Protein AF-A0A2T4WNC4-F1 (afdb_monomer_lite)

Sequence (106 aa):
MFDNDFKKVEYSYFKVDPIIEKQQGTYAAKEEQIEIETISWNHSLAEVLGSLFGAGLQLETFQEFDYSPYNCFANTLEISPNKFQIKDFESKLPMVYALRAKKEKP

pLDDT: mean 88.06, std 11.29, range [58.72, 97.94]

Radius of gyration: 17.07 Å; chains: 1; bounding box: 41×37×48 Å

Foldseek 3Di:
DADLQNPDDPDDLDWDDWDWDWAAADPVGNPHRDTDIDTDTHHHPCNVVVVCVVVQKAWPDKDFDQFALDPPGHQWDDPDNSTIHHPVCRSPDRPDMDTDIDHDDD

Secondary structure (DSSP, 8-state):
-B-TTSSSB-S-SSS-S-EEEEEES-SS-TTS--EEEEEE----HHHHHHHHHHTTEEEEEEEEESSBSS--STTEEEEETTEEEETT-TTTS--EEEEEEEEPP-

Structure (mmCIF, N/CA/C/O backbone):
data_AF-A0A2T4WNC4-F1
#
_entry.id   AF-A0A2T4WNC4-F1
#
loop_
_atom_site.group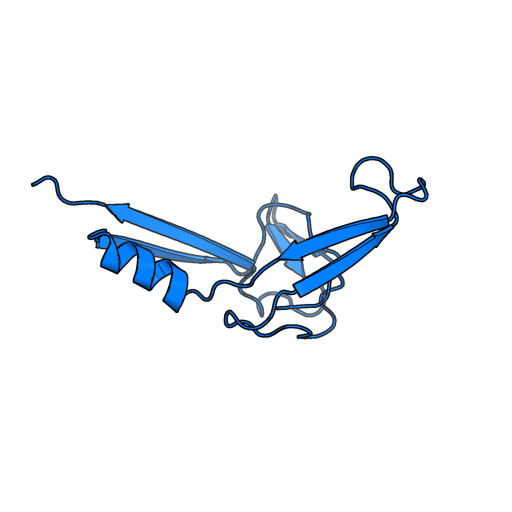_PDB
_atom_site.id
_atom_site.type_symbol
_atom_site.label_atom_id
_atom_site.label_alt_id
_atom_site.label_comp_id
_atom_site.label_asym_id
_atom_site.label_entity_id
_atom_site.label_seq_id
_atom_site.pdbx_PDB_ins_code
_atom_site.Cartn_x
_atom_site.Cartn_y
_atom_site.Cartn_z
_atom_site.occupancy
_atom_site.B_iso_or_equiv
_atom_site.auth_seq_id
_atom_site.auth_comp_id
_atom_site.auth_asym_id
_atom_site.auth_atom_id
_atom_site.pdbx_PDB_model_num
ATOM 1 N N . MET A 1 1 ? 3.468 -6.919 -4.980 1.00 84.56 1 MET A N 1
ATOM 2 C CA . MET A 1 1 ? 2.386 -7.055 -5.987 1.00 84.56 1 MET A CA 1
ATOM 3 C C . MET A 1 1 ? 2.905 -6.761 -7.388 1.00 84.56 1 MET A C 1
ATOM 5 O O . MET A 1 1 ? 2.809 -7.622 -8.249 1.00 84.56 1 MET A O 1
ATOM 9 N N . PHE A 1 2 ? 3.460 -5.575 -7.628 1.00 86.50 2 PHE A N 1
ATOM 10 C CA . PHE A 1 2 ? 4.125 -5.257 -8.894 1.00 86.50 2 PHE A CA 1
ATOM 11 C C . PHE A 1 2 ? 5.562 -5.784 -8.922 1.00 86.50 2 PHE A C 1
ATOM 13 O O . PHE A 1 2 ? 6.115 -6.086 -7.863 1.00 86.50 2 PHE A O 1
ATOM 20 N N . ASP A 1 3 ? 6.133 -5.906 -10.118 1.00 86.50 3 ASP A N 1
ATOM 21 C CA . ASP A 1 3 ? 7.581 -6.007 -10.293 1.00 86.50 3 ASP A CA 1
ATOM 22 C C . ASP A 1 3 ? 8.277 -4.688 -9.905 1.00 86.50 3 ASP A C 1
ATOM 24 O O . ASP A 1 3 ? 7.639 -3.639 -9.793 1.00 86.50 3 ASP A O 1
ATOM 28 N N . ASN A 1 4 ? 9.599 -4.725 -9.717 1.00 82.94 4 ASN A N 1
ATOM 29 C CA . ASN A 1 4 ? 10.383 -3.561 -9.272 1.00 82.94 4 ASN A CA 1
ATOM 30 C C . ASN A 1 4 ? 10.301 -2.347 -10.218 1.00 82.94 4 ASN A C 1
ATOM 32 O O . ASN A 1 4 ? 10.483 -1.210 -9.783 1.00 82.94 4 ASN A O 1
ATOM 36 N N . ASP A 1 5 ? 9.983 -2.583 -11.493 1.00 85.56 5 ASP A N 1
ATOM 37 C CA . ASP A 1 5 ? 9.830 -1.552 -12.521 1.00 85.56 5 ASP A CA 1
ATOM 38 C C . ASP A 1 5 ? 8.388 -1.033 -12.682 1.00 85.56 5 ASP A C 1
ATOM 40 O O . ASP A 1 5 ? 8.173 -0.117 -13.480 1.00 85.56 5 ASP A O 1
ATOM 44 N N . PHE A 1 6 ? 7.410 -1.604 -11.968 1.00 84.62 6 PHE A N 1
ATOM 45 C CA . PHE A 1 6 ? 5.978 -1.302 -12.105 1.00 84.62 6 PHE A CA 1
ATOM 46 C C . PHE A 1 6 ? 5.427 -1.489 -13.533 1.00 84.62 6 PHE A C 1
ATOM 48 O O . PHE A 1 6 ? 4.567 -0.739 -13.993 1.00 84.62 6 PHE A O 1
ATOM 55 N N . LYS A 1 7 ? 5.893 -2.515 -14.249 1.00 86.94 7 LYS A N 1
ATOM 56 C CA . LYS A 1 7 ? 5.421 -2.872 -15.598 1.00 86.94 7 LYS A CA 1
ATOM 57 C C . LYS A 1 7 ? 4.324 -3.929 -15.579 1.00 86.94 7 LYS A C 1
ATOM 59 O O . LYS A 1 7 ? 3.514 -3.979 -16.505 1.00 86.94 7 LYS A O 1
ATOM 64 N N . LYS A 1 8 ? 4.292 -4.791 -14.561 1.00 87.19 8 LYS A N 1
ATOM 65 C CA . LYS A 1 8 ? 3.290 -5.859 -14.440 1.00 87.19 8 LYS A CA 1
ATOM 66 C C . LYS A 1 8 ? 2.983 -6.203 -12.989 1.00 87.19 8 LYS A C 1
ATOM 68 O O . LYS A 1 8 ? 3.789 -6.000 -12.088 1.00 87.19 8 LYS A O 1
ATOM 73 N N . VAL A 1 9 ? 1.806 -6.785 -12.774 1.00 88.62 9 VAL A N 1
ATOM 74 C CA . VAL A 1 9 ? 1.483 -7.476 -11.522 1.00 88.62 9 VAL A CA 1
ATOM 75 C C . VAL A 1 9 ? 2.172 -8.840 -11.563 1.00 88.62 9 VAL A C 1
ATOM 77 O O . VAL A 1 9 ? 1.693 -9.757 -12.223 1.00 88.62 9 VAL A O 1
ATOM 80 N N . GLU A 1 10 ? 3.329 -8.943 -10.915 1.00 90.56 10 GLU A N 1
ATOM 81 C CA . GLU A 1 10 ? 4.125 -10.176 -10.834 1.00 90.56 10 GLU A CA 1
ATOM 82 C C . GLU A 1 10 ? 3.678 -11.062 -9.665 1.00 90.56 10 GLU A C 1
ATOM 84 O O . GLU A 1 10 ? 3.617 -12.283 -9.774 1.00 90.56 10 GLU A O 1
ATOM 89 N N . TYR A 1 11 ? 3.340 -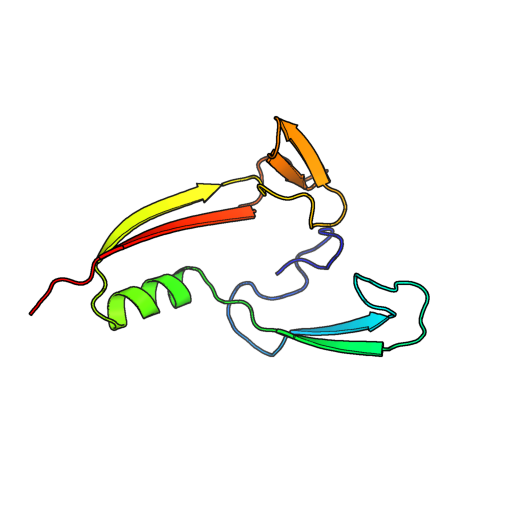10.437 -8.538 1.00 89.31 11 TYR A N 1
ATOM 90 C CA . TYR A 1 11 ? 3.103 -11.120 -7.273 1.00 89.31 11 TYR A CA 1
ATOM 91 C C . TYR A 1 11 ? 1.665 -10.923 -6.800 1.00 89.31 11 TYR A C 1
ATOM 93 O O . TYR A 1 11 ? 1.090 -9.839 -6.926 1.00 89.31 11 TYR A O 1
ATOM 101 N N . SER A 1 12 ? 1.103 -11.951 -6.162 1.00 89.94 12 SER A N 1
ATOM 102 C CA . SER A 1 12 ? -0.222 -11.872 -5.539 1.00 89.94 12 SER A CA 1
ATOM 103 C C . SER A 1 12 ? -0.292 -10.729 -4.525 1.00 89.94 12 SER A C 1
ATOM 105 O O . SER A 1 12 ? 0.601 -10.562 -3.696 1.00 89.94 12 SER A O 1
ATOM 107 N N . TYR A 1 13 ? -1.380 -9.962 -4.560 1.00 89.75 13 TYR A N 1
ATOM 108 C CA . TYR A 1 13 ? -1.694 -8.968 -3.531 1.00 89.75 13 TYR A CA 1
ATOM 109 C C . TYR A 1 13 ? -1.950 -9.614 -2.160 1.00 89.75 13 TYR A C 1
ATOM 111 O O . TYR A 1 13 ? -1.579 -9.070 -1.122 1.00 89.75 13 TYR A O 1
ATOM 119 N N . PHE A 1 14 ? -2.570 -10.794 -2.157 1.00 91.88 14 PHE A N 1
ATOM 120 C CA . PHE A 1 14 ? -2.811 -11.568 -0.947 1.00 91.88 14 PHE A CA 1
ATOM 121 C C . PHE A 1 14 ? -1.545 -12.302 -0.523 1.00 91.88 14 PHE A C 1
ATOM 123 O O . PHE A 1 14 ? -0.765 -12.742 -1.372 1.00 91.88 14 PHE A O 1
ATOM 130 N N . LYS A 1 15 ? -1.386 -12.473 0.790 1.00 86.94 15 LYS A N 1
ATOM 131 C CA . LYS A 1 15 ? -0.304 -13.253 1.377 1.00 86.94 15 LYS A CA 1
ATOM 132 C C . LYS A 1 15 ? -0.382 -14.703 0.905 1.00 86.94 15 LYS A C 1
ATOM 134 O O . LYS A 1 15 ? -1.342 -15.408 1.209 1.00 86.94 15 LYS A O 1
ATOM 139 N N . VAL A 1 16 ? 0.632 -15.116 0.160 1.00 85.38 16 VAL A N 1
ATOM 140 C CA . VAL A 1 16 ? 0.807 -16.471 -0.372 1.00 85.38 16 VAL A CA 1
ATOM 141 C C . VAL A 1 16 ? 2.238 -16.920 -0.059 1.00 85.38 16 VAL A C 1
ATOM 143 O O . VAL A 1 16 ? 2.737 -16.645 1.036 1.00 85.38 16 VAL A O 1
ATOM 146 N N . ASP A 1 17 ? 2.900 -17.585 -1.000 1.00 85.00 17 ASP A N 1
ATOM 147 C CA . ASP A 1 17 ? 4.319 -17.911 -0.941 1.00 85.00 17 ASP A CA 1
ATOM 148 C C . ASP A 1 17 ? 5.214 -16.662 -0.795 1.00 85.00 17 ASP A C 1
ATOM 150 O O . ASP A 1 17 ? 4.824 -15.559 -1.204 1.00 85.00 17 ASP A O 1
ATOM 154 N N . PRO A 1 18 ? 6.410 -16.814 -0.192 1.00 86.62 18 PRO A N 1
ATOM 155 C CA . PRO A 1 18 ? 7.375 -15.728 -0.073 1.00 86.62 18 PRO A CA 1
ATOM 156 C C . PRO A 1 18 ? 7.781 -15.182 -1.444 1.00 86.62 18 PRO A C 1
ATOM 158 O O . PRO A 1 18 ? 8.037 -15.930 -2.387 1.00 86.62 18 PRO A O 1
ATOM 161 N N . ILE A 1 19 ? 7.911 -13.863 -1.520 1.00 85.69 19 ILE A N 1
ATOM 162 C CA . ILE A 1 19 ? 8.518 -13.170 -2.651 1.00 85.69 19 ILE A CA 1
ATOM 163 C C . ILE A 1 19 ? 10.021 -13.143 -2.397 1.00 85.69 19 ILE A C 1
ATOM 165 O O . ILE A 1 19 ? 10.472 -12.500 -1.447 1.00 85.69 19 ILE A O 1
ATOM 169 N N . ILE A 1 20 ? 10.773 -13.868 -3.223 1.00 84.50 20 ILE A N 1
ATOM 170 C CA . ILE A 1 20 ? 12.233 -13.951 -3.147 1.00 84.50 20 ILE A CA 1
ATOM 171 C C . ILE A 1 20 ? 12.807 -13.111 -4.282 1.00 84.50 20 ILE A C 1
ATOM 173 O O . ILE A 1 20 ? 12.695 -13.479 -5.451 1.00 84.50 20 ILE A O 1
ATOM 177 N N . GLU A 1 21 ? 13.430 -11.991 -3.935 1.00 81.62 21 GLU A N 1
ATOM 178 C CA . GLU A 1 21 ? 14.089 -11.113 -4.895 1.00 81.62 21 GLU A CA 1
ATOM 179 C C . GLU A 1 21 ? 15.597 -11.154 -4.703 1.00 81.62 21 GLU A C 1
ATOM 181 O O . GLU A 1 21 ? 16.102 -11.010 -3.590 1.00 81.62 21 GLU A O 1
ATOM 186 N N . LYS A 1 22 ? 16.322 -11.325 -5.807 1.00 77.31 22 LYS A N 1
ATOM 187 C CA . LYS A 1 22 ? 17.782 -11.292 -5.840 1.00 77.31 22 LYS A CA 1
ATOM 188 C C . LYS A 1 22 ? 18.215 -10.019 -6.542 1.00 77.31 22 LYS A C 1
ATOM 190 O O . LYS A 1 22 ? 17.969 -9.861 -7.737 1.00 77.31 22 LYS A O 1
ATOM 195 N N . GLN A 1 23 ? 18.828 -9.107 -5.799 1.00 69.25 23 GLN A N 1
ATOM 196 C CA . GLN A 1 23 ? 19.339 -7.847 -6.333 1.00 69.25 23 GLN A CA 1
ATOM 197 C C . GLN A 1 23 ? 20.867 -7.825 -6.233 1.00 69.25 23 GLN A C 1
ATOM 199 O O . GLN A 1 23 ? 21.440 -8.337 -5.273 1.00 69.25 23 GLN A O 1
ATOM 204 N N . GLN A 1 24 ? 21.528 -7.260 -7.245 1.00 63.72 24 GLN A N 1
ATOM 205 C CA . GLN A 1 24 ? 22.970 -7.010 -7.214 1.00 63.72 24 GLN A CA 1
ATOM 206 C C . GLN A 1 24 ? 23.230 -5.585 -6.721 1.00 63.72 24 GLN A C 1
ATOM 208 O O . GLN A 1 24 ? 22.692 -4.626 -7.279 1.00 63.72 24 GLN A O 1
ATOM 213 N N . GLY A 1 25 ? 24.059 -5.462 -5.687 1.00 59.97 25 GLY A N 1
ATOM 214 C CA . GLY A 1 25 ? 24.384 -4.199 -5.034 1.00 59.97 25 GLY A CA 1
ATOM 215 C C . GLY A 1 25 ? 23.374 -3.786 -3.957 1.00 59.97 25 GLY A C 1
ATOM 216 O O . GLY A 1 25 ? 22.300 -4.365 -3.801 1.00 59.97 25 GLY A O 1
ATOM 217 N N . THR A 1 26 ? 23.726 -2.762 -3.181 1.00 61.19 26 THR A N 1
ATOM 218 C CA . THR A 1 26 ? 22.834 -2.137 -2.185 1.00 61.19 26 THR A CA 1
ATOM 219 C C . THR A 1 26 ? 22.336 -0.781 -2.683 1.00 61.19 26 THR A C 1
ATOM 221 O O . THR A 1 26 ? 22.897 -0.195 -3.611 1.00 61.19 26 THR A O 1
ATOM 224 N N . TYR A 1 27 ? 21.348 -0.198 -1.994 1.00 59.56 27 TYR A N 1
ATOM 225 C CA . TYR A 1 27 ? 20.965 1.205 -2.204 1.00 59.56 27 TYR A CA 1
ATOM 226 C C . TYR A 1 27 ? 22.129 2.197 -1.973 1.00 59.56 27 TYR A C 1
ATOM 228 O O . TYR A 1 27 ? 22.056 3.324 -2.460 1.00 59.56 27 TYR A O 1
ATOM 236 N N . ALA A 1 28 ? 23.193 1.790 -1.263 1.00 58.72 28 ALA A N 1
ATOM 237 C CA . ALA A 1 28 ? 24.382 2.596 -0.973 1.00 58.72 28 ALA A CA 1
ATOM 238 C C . ALA A 1 28 ? 25.585 2.302 -1.896 1.00 58.72 28 ALA A C 1
ATOM 240 O O . ALA A 1 28 ? 26.465 3.148 -2.026 1.00 58.72 28 ALA A O 1
ATOM 241 N N . ALA A 1 29 ? 25.626 1.136 -2.545 1.00 61.16 29 ALA A N 1
ATOM 242 C CA . ALA A 1 29 ? 26.716 0.702 -3.417 1.00 61.16 29 ALA A CA 1
ATOM 243 C C . ALA A 1 29 ? 26.163 -0.213 -4.519 1.00 61.16 29 ALA A C 1
ATOM 245 O O . ALA A 1 29 ? 26.119 -1.436 -4.379 1.00 61.16 29 ALA A O 1
ATOM 246 N N . LYS A 1 30 ? 25.703 0.400 -5.615 1.00 58.72 30 LYS A N 1
ATOM 247 C CA . LYS A 1 30 ? 25.112 -0.303 -6.769 1.00 58.72 30 LYS A CA 1
ATOM 248 C C . LYS A 1 30 ? 26.140 -1.056 -7.624 1.00 58.72 30 LYS A C 1
ATOM 250 O O . LYS A 1 30 ? 25.754 -1.884 -8.436 1.00 58.72 30 LYS A O 1
ATOM 255 N N . GLU A 1 31 ? 27.425 -0.742 -7.466 1.00 59.62 31 GLU A N 1
ATOM 256 C CA . GLU A 1 31 ? 28.523 -1.256 -8.301 1.00 59.62 31 GLU A CA 1
ATOM 257 C C . GLU A 1 31 ? 29.256 -2.457 -7.677 1.00 59.62 31 GLU A C 1
ATOM 259 O O . GLU A 1 31 ? 30.084 -3.084 -8.336 1.00 59.62 31 GLU A O 1
ATOM 264 N N . GLU A 1 32 ? 28.958 -2.808 -6.423 1.00 60.88 32 GLU A N 1
ATOM 265 C CA . GLU A 1 32 ? 29.556 -3.977 -5.776 1.00 60.88 32 GLU A CA 1
ATOM 266 C C . GLU A 1 32 ? 28.817 -5.267 -6.163 1.00 60.88 32 GLU A C 1
ATOM 268 O O . GLU A 1 32 ? 27.587 -5.327 -6.146 1.00 60.88 32 GLU A O 1
ATOM 273 N N . GLN A 1 33 ? 29.572 -6.333 -6.464 1.00 60.12 33 GLN A N 1
ATOM 274 C CA . GLN A 1 33 ? 29.062 -7.687 -6.737 1.00 60.12 33 GLN A CA 1
ATOM 275 C C . GLN A 1 33 ? 28.566 -8.386 -5.455 1.00 60.12 33 GLN A C 1
ATOM 277 O O . GLN A 1 33 ? 28.974 -9.501 -5.136 1.00 60.12 33 GLN A O 1
ATOM 282 N N . ILE A 1 34 ? 27.708 -7.722 -4.687 1.00 64.75 34 ILE A N 1
ATOM 283 C CA . ILE A 1 34 ? 27.031 -8.310 -3.534 1.00 64.75 34 ILE A CA 1
ATOM 284 C C . ILE A 1 34 ? 25.639 -8.721 -4.002 1.00 64.75 34 ILE A C 1
ATOM 286 O O . ILE A 1 34 ? 24.827 -7.871 -4.360 1.00 64.75 34 ILE A O 1
ATOM 290 N N . GLU A 1 35 ? 25.370 -10.024 -4.032 1.00 67.06 35 GLU A N 1
ATOM 291 C CA . GLU A 1 35 ? 24.022 -10.548 -4.255 1.00 67.06 35 GLU A CA 1
ATOM 292 C C . GLU A 1 35 ? 23.259 -10.508 -2.928 1.00 67.06 35 GLU A C 1
ATOM 294 O O . GLU A 1 35 ? 23.652 -11.153 -1.954 1.00 67.06 35 GLU A O 1
ATOM 299 N N . ILE A 1 36 ? 22.184 -9.725 -2.880 1.00 77.38 36 ILE A N 1
ATOM 300 C CA . ILE A 1 36 ? 21.307 -9.624 -1.716 1.00 77.38 36 ILE A CA 1
ATOM 301 C C . ILE A 1 36 ? 20.013 -10.341 -2.045 1.00 77.38 36 ILE A C 1
ATOM 303 O O . ILE A 1 36 ? 19.269 -9.942 -2.944 1.00 77.38 36 ILE A O 1
ATOM 307 N N . GLU A 1 37 ? 19.751 -11.400 -1.290 1.00 83.44 37 GLU A N 1
ATOM 308 C CA . GLU A 1 37 ? 18.468 -12.080 -1.297 1.00 83.44 37 GLU A CA 1
ATOM 309 C C . GLU A 1 37 ? 17.539 -11.398 -0.291 1.00 83.44 37 GLU A C 1
ATOM 311 O O . GLU A 1 37 ? 17.815 -11.352 0.909 1.00 83.44 37 GLU A O 1
ATOM 316 N N . THR A 1 38 ? 16.439 -10.846 -0.791 1.00 84.38 38 THR A N 1
ATOM 317 C CA . THR A 1 38 ? 15.373 -10.266 0.023 1.00 84.38 38 THR A CA 1
ATOM 318 C C . THR A 1 38 ? 14.171 -11.189 -0.016 1.00 84.38 38 THR A C 1
ATOM 320 O O . THR A 1 38 ? 13.669 -11.522 -1.088 1.00 84.38 38 THR A O 1
ATOM 323 N N . ILE A 1 39 ? 13.691 -11.576 1.164 1.00 88.31 39 ILE A N 1
ATOM 324 C CA . ILE A 1 39 ? 12.480 -12.379 1.319 1.00 88.31 39 ILE A CA 1
ATOM 325 C C . ILE A 1 39 ? 11.399 -11.484 1.916 1.00 88.31 39 ILE A C 1
ATOM 327 O O . ILE A 1 39 ? 11.588 -10.899 2.983 1.00 88.31 39 ILE A O 1
ATOM 331 N N . SER A 1 40 ? 10.270 -11.365 1.223 1.00 89.44 40 SER A N 1
ATOM 332 C CA . SER A 1 40 ? 9.161 -10.504 1.632 1.00 89.44 40 SER A CA 1
ATOM 333 C C . SER A 1 40 ? 7.801 -11.180 1.454 1.00 89.44 40 SER A C 1
ATOM 335 O O . SER A 1 40 ? 7.665 -12.185 0.756 1.00 89.44 40 SER A O 1
ATOM 337 N N . TRP A 1 41 ? 6.779 -10.621 2.103 1.00 91.50 41 TRP A N 1
ATOM 338 C CA . TRP A 1 41 ? 5.388 -11.055 1.982 1.00 91.50 41 TRP A CA 1
ATOM 339 C C . TRP A 1 41 ? 4.489 -9.838 1.796 1.00 91.50 41 TRP A C 1
ATOM 341 O O . TRP A 1 41 ? 4.648 -8.832 2.488 1.00 91.50 41 TRP A O 1
ATOM 351 N N . ASN A 1 42 ? 3.513 -9.943 0.894 1.00 92.44 42 ASN A N 1
ATOM 352 C CA . ASN A 1 42 ? 2.457 -8.940 0.799 1.00 92.44 42 ASN A CA 1
ATOM 353 C C . ASN A 1 42 ? 1.425 -9.179 1.904 1.00 92.44 42 ASN A C 1
ATOM 355 O O . ASN A 1 42 ? 1.023 -10.317 2.148 1.00 92.44 42 ASN A O 1
ATOM 359 N N . HIS A 1 43 ? 0.963 -8.095 2.522 1.00 92.81 43 HIS A N 1
ATOM 360 C CA . HIS A 1 43 ? -0.142 -8.104 3.471 1.00 92.81 43 HIS A CA 1
ATOM 361 C C . HIS A 1 43 ? -1.302 -7.315 2.881 1.00 92.81 43 HIS A C 1
ATOM 363 O O . HIS A 1 43 ? -1.182 -6.121 2.605 1.00 92.81 43 HIS A O 1
ATOM 369 N N . SER A 1 44 ? -2.429 -7.991 2.673 1.00 95.06 44 SER A N 1
ATOM 370 C CA . SER A 1 44 ? -3.633 -7.324 2.174 1.00 95.06 44 SER A CA 1
ATOM 371 C C . SER A 1 44 ? -4.192 -6.353 3.216 1.00 95.06 44 SER A C 1
ATOM 373 O O . SER A 1 44 ? -4.023 -6.556 4.421 1.00 95.06 44 SER A O 1
ATOM 375 N N . LEU A 1 45 ? -4.950 -5.346 2.774 1.00 96.19 45 LEU A N 1
ATOM 376 C CA . LEU A 1 45 ? -5.664 -4.443 3.682 1.00 96.19 45 LEU A CA 1
ATOM 377 C C . LEU A 1 45 ? -6.585 -5.209 4.637 1.00 96.19 45 LEU A C 1
ATOM 379 O O . LEU A 1 45 ? -6.677 -4.858 5.808 1.00 96.19 45 LEU A O 1
ATOM 383 N N . ALA A 1 46 ? -7.215 -6.290 4.172 1.00 96.12 46 ALA A N 1
ATOM 384 C CA . ALA A 1 46 ? -8.055 -7.137 5.013 1.00 96.12 46 ALA A CA 1
ATOM 385 C C . ALA A 1 46 ? -7.261 -7.823 6.140 1.00 96.12 46 ALA A C 1
ATOM 387 O O . ALA A 1 46 ? -7.748 -7.887 7.266 1.00 96.12 46 ALA A O 1
ATOM 388 N N . GLU A 1 47 ? -6.036 -8.292 5.873 1.00 95.62 47 GLU A N 1
ATOM 389 C CA . GLU A 1 47 ? -5.161 -8.881 6.902 1.00 95.62 47 GLU A CA 1
ATOM 390 C C . GLU A 1 47 ? -4.724 -7.821 7.919 1.00 95.62 47 GLU A C 1
ATOM 392 O O . GLU A 1 47 ? -4.818 -8.045 9.129 1.00 95.62 47 GLU A O 1
ATOM 397 N N . VAL A 1 48 ? -4.296 -6.648 7.439 1.00 96.19 48 VAL A N 1
ATOM 398 C CA . VAL A 1 48 ? -3.847 -5.544 8.298 1.00 96.19 48 VAL A CA 1
ATOM 399 C C . VAL A 1 48 ? -4.993 -5.042 9.176 1.00 96.19 48 VAL A C 1
ATOM 401 O O . VAL A 1 48 ? -4.875 -5.041 10.401 1.00 96.19 48 VAL A O 1
ATOM 404 N N . LEU A 1 49 ? -6.124 -4.660 8.576 1.00 96.94 49 LEU A N 1
ATOM 405 C CA . LEU A 1 49 ? -7.288 -4.151 9.303 1.00 96.94 49 LEU A CA 1
ATOM 406 C C . LEU A 1 49 ? -7.892 -5.224 10.214 1.00 96.94 49 LEU A C 1
ATOM 408 O O . LEU A 1 49 ? -8.200 -4.940 11.369 1.00 96.94 49 LEU A O 1
ATOM 412 N N . GLY A 1 50 ? -7.991 -6.468 9.738 1.00 96.75 50 GLY A N 1
ATOM 413 C CA . GLY A 1 50 ? -8.457 -7.601 10.536 1.00 96.75 50 GLY A CA 1
ATOM 414 C C . GLY A 1 50 ? -7.603 -7.835 11.782 1.00 96.75 50 GLY A C 1
ATOM 415 O O . GLY A 1 50 ? -8.147 -8.061 12.862 1.00 96.75 50 GLY A O 1
ATOM 416 N N . SER A 1 51 ? -6.279 -7.698 11.669 1.00 96.12 51 SER A N 1
ATOM 417 C CA . SER A 1 51 ? -5.361 -7.813 12.811 1.00 96.12 51 SER A CA 1
ATOM 418 C C . SER A 1 51 ? -5.566 -6.690 13.831 1.00 96.12 51 SER A C 1
ATOM 420 O O . SER A 1 51 ? -5.558 -6.943 15.037 1.00 96.12 51 SER A O 1
ATOM 422 N N . LEU A 1 52 ? -5.808 -5.458 13.368 1.00 96.31 52 LEU A N 1
ATOM 423 C CA . LEU A 1 52 ? -6.135 -4.333 14.250 1.00 96.31 52 LEU A CA 1
ATOM 424 C C . LEU A 1 52 ? -7.452 -4.592 15.000 1.00 96.31 52 LEU A C 1
ATOM 426 O O . LEU A 1 52 ? -7.497 -4.454 16.225 1.00 96.31 52 LEU A O 1
ATOM 430 N N . PHE A 1 53 ? -8.495 -5.039 14.295 1.00 95.81 53 PHE A N 1
ATOM 431 C CA . PHE A 1 53 ? -9.780 -5.384 14.909 1.00 95.81 53 PHE A CA 1
ATOM 432 C C . PHE A 1 53 ? -9.646 -6.520 15.927 1.00 95.81 53 PHE A C 1
ATOM 434 O O . PHE A 1 53 ? -10.155 -6.406 17.040 1.00 95.81 53 PHE A O 1
ATOM 441 N N . GLY A 1 54 ? -8.905 -7.581 15.591 1.00 96.12 54 GLY A N 1
ATOM 442 C CA . GLY A 1 54 ? -8.639 -8.702 16.497 1.00 96.12 54 GLY A CA 1
ATOM 443 C C . GLY A 1 54 ? -7.886 -8.294 17.769 1.00 96.12 54 GLY A C 1
ATOM 444 O O . GLY A 1 54 ? -8.092 -8.883 18.826 1.00 96.12 54 GLY A O 1
ATOM 445 N N . ALA A 1 55 ? -7.071 -7.238 17.705 1.00 95.62 55 ALA A N 1
ATOM 446 C CA . ALA A 1 55 ? -6.391 -6.658 18.865 1.00 95.62 55 ALA A CA 1
ATOM 447 C C . ALA A 1 55 ? -7.274 -5.705 19.707 1.00 95.62 55 ALA A C 1
ATOM 449 O O . ALA A 1 55 ? -6.794 -5.132 20.700 1.00 95.62 55 ALA A O 1
ATOM 450 N N . GLY A 1 56 ? -8.546 -5.531 19.328 1.00 95.69 56 GLY A N 1
ATOM 451 C CA . GLY A 1 56 ? -9.508 -4.644 19.983 1.00 95.69 56 GLY A CA 1
ATOM 452 C C . GLY A 1 56 ? -9.309 -3.164 19.654 1.00 95.69 56 GLY A C 1
ATOM 453 O O . GLY A 1 56 ? -9.719 -2.305 20.433 1.00 95.69 56 GLY A O 1
ATOM 454 N N . LEU A 1 57 ? -8.633 -2.846 18.545 1.00 96.69 57 LEU A N 1
ATOM 455 C CA . LEU A 1 57 ? -8.506 -1.471 18.071 1.00 96.69 57 LEU A CA 1
ATOM 456 C C . LEU A 1 57 ? -9.743 -1.092 17.254 1.00 96.69 57 LEU A C 1
ATOM 458 O O . LEU A 1 57 ? -10.144 -1.800 16.333 1.00 96.69 57 LEU A O 1
ATOM 462 N N . GLN A 1 58 ? -10.317 0.062 17.569 1.00 96.25 58 GLN A N 1
ATOM 463 C CA . GLN A 1 58 ? -11.386 0.683 16.803 1.00 96.25 58 GLN A CA 1
ATOM 464 C C . GLN A 1 58 ? -10.787 1.669 15.806 1.00 96.25 58 GLN A C 1
ATOM 466 O O . GLN A 1 58 ? -10.069 2.597 16.188 1.00 96.25 58 GLN A O 1
ATOM 471 N N . LEU A 1 59 ? -11.090 1.469 14.529 1.00 96.69 59 LEU A N 1
ATOM 472 C CA . LEU A 1 59 ? -10.654 2.344 13.449 1.00 96.69 59 LEU A CA 1
ATOM 473 C C . LEU A 1 59 ? -11.427 3.670 13.506 1.00 96.69 59 LEU A C 1
ATOM 475 O O . LEU A 1 59 ? -12.654 3.678 13.511 1.00 96.69 59 LEU A O 1
ATOM 479 N N . GLU A 1 60 ? -10.705 4.787 13.551 1.00 97.25 60 GLU A N 1
ATOM 480 C CA . GLU A 1 60 ? -11.274 6.139 13.522 1.00 97.25 60 GLU A CA 1
ATOM 481 C C . GLU A 1 60 ? -11.216 6.730 12.110 1.00 97.25 60 GLU A C 1
ATOM 483 O O . GLU A 1 60 ? -12.167 7.372 11.670 1.00 97.25 60 GLU A O 1
ATOM 488 N N . THR A 1 61 ? -10.112 6.509 11.390 1.00 97.31 61 THR A N 1
ATOM 489 C CA . THR A 1 61 ? -9.950 6.947 9.998 1.00 97.31 61 THR A CA 1
ATOM 490 C C . THR A 1 61 ? -9.154 5.930 9.191 1.00 97.31 61 THR A C 1
ATOM 492 O O . THR A 1 61 ? -8.266 5.258 9.717 1.00 97.31 61 THR A O 1
ATOM 495 N N . PHE A 1 62 ? -9.455 5.854 7.897 1.00 97.94 62 PHE A N 1
ATOM 496 C CA . PHE A 1 62 ? -8.682 5.134 6.891 1.00 97.94 62 PHE A CA 1
ATOM 497 C C . PHE A 1 62 ? -8.760 5.917 5.579 1.00 97.94 62 PHE A C 1
ATOM 499 O O . PHE A 1 62 ? -9.846 6.348 5.190 1.00 97.94 62 PHE A O 1
ATOM 506 N N . GLN A 1 63 ? -7.617 6.163 4.949 1.00 97.81 63 GLN A N 1
ATOM 507 C CA . GLN A 1 63 ? -7.503 6.920 3.705 1.00 97.81 63 GLN A CA 1
ATOM 508 C C . GLN A 1 63 ? -6.454 6.280 2.812 1.00 97.81 63 GLN A C 1
ATOM 510 O O . GLN A 1 63 ? -5.400 5.874 3.296 1.00 97.81 63 GLN A O 1
ATOM 515 N N . GLU A 1 64 ? -6.730 6.250 1.516 1.00 97.44 64 GLU A N 1
ATOM 516 C CA . GLU A 1 64 ? -5.791 5.826 0.486 1.00 97.44 64 GLU A CA 1
ATOM 517 C C . GLU A 1 64 ? -5.380 7.030 -0.354 1.00 97.44 64 GLU A C 1
ATOM 519 O O . GLU A 1 64 ? -6.155 7.967 -0.561 1.00 97.44 64 GLU A O 1
ATOM 524 N N . PHE A 1 65 ? -4.144 6.992 -0.827 1.00 96.88 65 PHE A N 1
ATOM 525 C CA . PHE A 1 65 ? -3.525 8.035 -1.620 1.00 96.88 65 PHE A CA 1
ATOM 526 C C . PHE A 1 65 ? -2.958 7.409 -2.882 1.00 96.88 65 PHE A C 1
ATOM 528 O O . PHE A 1 65 ? -2.244 6.406 -2.840 1.00 96.88 65 PHE A O 1
ATOM 535 N N . ASP A 1 66 ? -3.243 8.042 -4.009 1.00 96.50 66 ASP A N 1
ATOM 536 C CA . ASP A 1 66 ? -2.769 7.653 -5.332 1.00 96.50 66 ASP A CA 1
ATOM 537 C C . ASP A 1 66 ? -1.357 8.182 -5.639 1.00 96.50 66 ASP A C 1
ATOM 539 O O . ASP A 1 66 ? -0.925 8.205 -6.789 1.00 96.50 66 ASP A O 1
ATOM 543 N N . TYR A 1 67 ? -0.631 8.637 -4.615 1.00 96.25 67 TYR A N 1
ATOM 544 C CA . TYR A 1 67 ? 0.728 9.155 -4.714 1.00 96.25 67 TYR A CA 1
ATOM 545 C C . TYR A 1 67 ? 1.588 8.682 -3.539 1.00 96.25 67 TYR A C 1
ATOM 547 O O . TYR A 1 67 ? 1.105 8.466 -2.426 1.00 96.25 67 TYR A O 1
ATOM 555 N N . SER A 1 68 ? 2.890 8.564 -3.782 1.00 95.44 68 SER A N 1
ATOM 556 C CA . SER A 1 68 ? 3.901 8.400 -2.743 1.00 95.44 68 SER A CA 1
ATOM 557 C C . SER A 1 68 ? 4.417 9.772 -2.296 1.00 95.44 68 SER A C 1
ATOM 559 O O . SER A 1 68 ? 4.677 10.622 -3.153 1.00 95.44 68 SER A O 1
ATOM 561 N N . PRO A 1 69 ? 4.619 10.009 -0.988 1.00 95.62 69 PRO A N 1
ATOM 562 C CA . PRO A 1 69 ? 5.292 11.210 -0.504 1.00 95.62 69 PRO A CA 1
ATOM 563 C C . PRO A 1 69 ? 6.804 11.215 -0.793 1.00 95.62 69 PRO A C 1
ATOM 565 O O . PRO A 1 69 ? 7.461 12.238 -0.612 1.00 95.62 69 PRO A O 1
ATOM 568 N N . TYR A 1 70 ? 7.362 10.084 -1.243 1.00 94.06 70 TYR A N 1
ATOM 569 C CA . TYR A 1 70 ? 8.788 9.902 -1.511 1.00 94.06 70 TYR A CA 1
ATOM 570 C C . TYR A 1 70 ? 9.040 9.386 -2.928 1.00 94.06 70 TYR A C 1
ATOM 572 O O . TYR A 1 70 ? 8.311 8.529 -3.434 1.00 94.06 70 TYR A O 1
ATOM 580 N N . ASN A 1 71 ? 10.129 9.851 -3.538 1.00 92.50 71 ASN A N 1
ATOM 581 C CA . ASN A 1 71 ? 10.619 9.339 -4.811 1.00 92.50 71 ASN A CA 1
ATOM 582 C C . ASN A 1 71 ? 11.467 8.068 -4.606 1.00 92.50 71 ASN A C 1
ATOM 584 O O . ASN A 1 71 ? 12.694 8.115 -4.665 1.00 92.50 71 ASN A O 1
ATOM 588 N N . CYS A 1 72 ? 10.814 6.953 -4.278 1.00 87.50 72 CYS A N 1
ATOM 589 C CA . CYS A 1 72 ? 11.475 5.691 -3.918 1.00 87.50 72 CYS A CA 1
ATOM 590 C C . CYS A 1 72 ? 11.156 4.512 -4.850 1.00 87.50 72 CYS A C 1
ATOM 592 O O . CYS A 1 72 ? 11.658 3.414 -4.625 1.00 87.50 72 CYS A O 1
ATOM 594 N N . PHE A 1 73 ? 10.348 4.729 -5.888 1.00 88.62 73 PHE A N 1
ATOM 595 C CA . PHE A 1 73 ? 9.972 3.705 -6.860 1.00 88.62 73 PHE A CA 1
ATOM 596 C C . PHE A 1 73 ? 10.595 3.999 -8.224 1.00 88.62 73 PHE A C 1
ATOM 598 O O . PHE A 1 73 ? 10.910 5.148 -8.540 1.00 88.62 73 PHE A O 1
ATOM 605 N N . ALA A 1 74 ? 10.773 2.962 -9.041 1.00 87.25 74 ALA A N 1
ATOM 606 C CA . ALA A 1 74 ? 11.179 3.146 -10.425 1.00 87.25 74 ALA A CA 1
ATOM 607 C C . ALA A 1 74 ? 10.078 3.874 -11.216 1.00 87.25 74 ALA A C 1
ATOM 609 O O . ALA A 1 74 ? 8.890 3.720 -10.936 1.00 87.25 7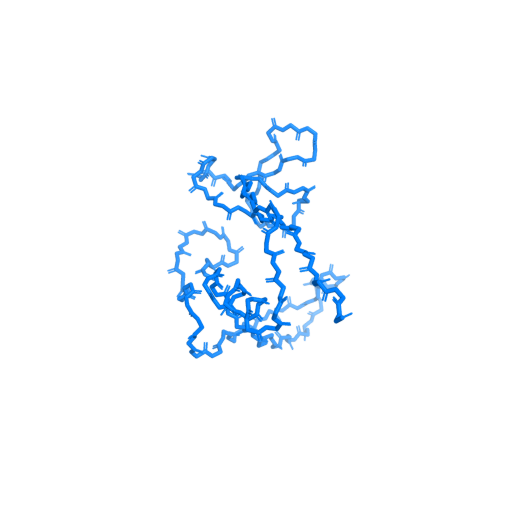4 ALA A O 1
ATOM 610 N N . ASN A 1 75 ? 10.480 4.637 -12.235 1.00 90.62 75 ASN A N 1
ATOM 611 C CA . ASN A 1 75 ? 9.569 5.267 -13.198 1.00 90.62 75 ASN A CA 1
ATOM 612 C C . ASN A 1 75 ? 8.534 6.223 -12.573 1.00 90.62 75 ASN A C 1
ATOM 614 O O . ASN A 1 75 ? 7.387 6.271 -13.004 1.00 90.62 75 ASN A O 1
ATOM 618 N N . THR A 1 76 ? 8.925 7.006 -11.571 1.00 92.50 76 THR A N 1
ATOM 619 C CA . THR A 1 76 ? 8.055 7.995 -10.920 1.00 92.50 76 THR A CA 1
ATOM 620 C C . THR A 1 76 ? 8.026 9.348 -11.645 1.00 92.50 76 THR A C 1
ATOM 622 O O . THR A 1 76 ? 9.011 9.787 -12.241 1.00 92.50 76 THR A O 1
ATOM 625 N N . LEU A 1 77 ? 6.892 10.044 -11.548 1.00 95.00 77 LEU A N 1
ATOM 626 C CA . LEU A 1 77 ? 6.686 11.433 -11.960 1.00 95.00 77 LEU A CA 1
ATOM 627 C C . LEU A 1 77 ? 6.255 12.268 -10.754 1.00 95.00 77 LEU A C 1
ATOM 629 O O . LEU A 1 77 ? 5.349 11.872 -10.020 1.00 95.00 77 LEU A O 1
ATOM 633 N N . GLU A 1 78 ? 6.869 13.436 -10.561 1.00 96.69 78 GLU A N 1
ATOM 634 C CA . GLU A 1 78 ? 6.424 14.400 -9.552 1.00 96.69 78 GLU A CA 1
ATOM 635 C C . GLU A 1 78 ? 5.244 15.217 -10.094 1.00 96.69 78 GLU A C 1
ATOM 637 O O . GLU A 1 78 ? 5.395 16.005 -11.026 1.00 96.69 78 GLU A O 1
ATOM 642 N N . ILE A 1 79 ? 4.058 15.024 -9.511 1.00 95.94 79 ILE A N 1
ATOM 643 C CA . ILE A 1 79 ? 2.822 15.711 -9.926 1.00 95.94 79 ILE A CA 1
ATOM 644 C C . ILE A 1 79 ? 2.565 16.997 -9.126 1.00 95.94 79 ILE A C 1
ATOM 646 O O . ILE A 1 79 ? 1.802 17.864 -9.544 1.00 95.94 79 ILE A O 1
ATOM 650 N N . SER A 1 80 ? 3.190 17.121 -7.955 1.00 95.19 80 SER A N 1
ATOM 651 C CA . SER A 1 80 ? 3.223 18.316 -7.104 1.00 95.19 80 SER A CA 1
ATOM 652 C C . SER A 1 80 ? 4.318 18.130 -6.043 1.00 95.19 80 SER A C 1
ATOM 654 O O . SER A 1 80 ? 4.734 16.985 -5.856 1.00 95.19 80 SER A O 1
ATOM 656 N N . PRO A 1 81 ? 4.742 19.177 -5.306 1.00 96.62 81 PRO A N 1
ATOM 657 C CA . PRO A 1 81 ? 5.806 19.051 -4.311 1.00 96.62 81 PRO A CA 1
ATOM 658 C C . PRO A 1 81 ? 5.584 17.876 -3.350 1.00 96.62 81 PRO A C 1
ATOM 660 O O . PRO A 1 81 ? 4.588 17.844 -2.622 1.00 96.62 81 PRO A O 1
ATOM 663 N N . ASN A 1 82 ? 6.521 16.924 -3.346 1.00 94.19 82 ASN A N 1
ATOM 664 C CA . ASN A 1 82 ? 6.462 15.686 -2.555 1.00 94.19 82 ASN A CA 1
ATOM 665 C C . ASN A 1 82 ? 5.257 14.779 -2.870 1.00 94.19 82 ASN A C 1
ATOM 667 O O . ASN A 1 82 ? 4.735 14.113 -1.978 1.00 94.19 82 ASN A O 1
ATOM 671 N N . LYS A 1 83 ? 4.778 14.750 -4.116 1.00 96.56 83 LYS A N 1
ATOM 672 C CA . LYS A 1 83 ? 3.785 13.771 -4.574 1.00 96.56 83 LYS A CA 1
ATOM 673 C C . LYS A 1 83 ? 4.255 13.116 -5.858 1.00 96.56 83 LYS A C 1
ATOM 675 O O . LYS A 1 83 ? 4.295 13.756 -6.908 1.00 96.56 83 LYS A O 1
ATOM 680 N N . PHE A 1 84 ? 4.565 11.831 -5.760 1.00 96.81 84 PHE A N 1
ATOM 681 C CA . PHE A 1 84 ? 5.105 11.033 -6.850 1.00 96.81 84 PHE A CA 1
ATOM 682 C C . PHE A 1 84 ? 4.108 9.952 -7.266 1.00 96.81 84 PHE A C 1
ATOM 684 O O . PHE A 1 84 ? 3.623 9.202 -6.419 1.00 96.81 84 PHE A O 1
ATOM 691 N N . GLN A 1 85 ? 3.815 9.857 -8.560 1.00 96.38 85 GLN A N 1
ATOM 692 C CA . GLN A 1 85 ? 3.001 8.788 -9.151 1.00 96.38 85 GLN A CA 1
ATOM 693 C C . GLN A 1 85 ? 3.848 7.938 -10.092 1.00 96.38 85 GLN A C 1
ATOM 695 O O . GLN A 1 85 ? 4.895 8.388 -10.546 1.00 96.38 85 GLN A O 1
ATOM 700 N N . ILE A 1 86 ? 3.409 6.718 -10.393 1.00 95.06 86 ILE A N 1
ATOM 701 C CA . ILE A 1 86 ? 4.073 5.870 -11.387 1.00 95.06 86 ILE A CA 1
ATOM 702 C C . ILE A 1 86 ? 3.674 6.344 -12.785 1.00 95.06 86 ILE A C 1
ATOM 704 O O . ILE A 1 86 ? 2.486 6.483 -13.084 1.00 95.06 86 ILE A O 1
ATOM 708 N N . LYS A 1 87 ? 4.672 6.583 -13.636 1.00 92.00 87 LYS A N 1
ATOM 709 C CA . LYS A 1 87 ? 4.492 6.914 -15.049 1.00 92.00 87 LYS A CA 1
ATOM 710 C C . LYS A 1 87 ? 3.651 5.841 -15.746 1.00 92.00 87 LYS A C 1
ATOM 712 O O . LYS A 1 87 ? 3.821 4.660 -15.469 1.00 92.00 87 LYS A O 1
ATOM 717 N N . ASP A 1 88 ? 2.751 6.252 -16.635 1.00 92.06 88 ASP A N 1
ATOM 718 C CA . ASP A 1 88 ? 1.779 5.408 -17.360 1.00 92.06 88 ASP A CA 1
ATOM 719 C C . ASP A 1 88 ? 0.618 4.855 -16.486 1.00 92.06 88 ASP A C 1
ATOM 721 O O . ASP A 1 88 ? -0.415 4.377 -16.993 1.00 92.06 88 ASP A O 1
ATOM 725 N N . PHE A 1 89 ? 0.734 4.985 -15.161 1.00 91.81 89 PHE A N 1
ATOM 726 C CA . PHE A 1 89 ? -0.254 4.583 -14.157 1.00 91.81 89 PHE A CA 1
ATOM 727 C C . PHE A 1 89 ? -0.732 5.756 -13.287 1.00 91.81 89 PHE A C 1
ATOM 729 O O . PHE A 1 89 ? -1.209 5.555 -12.165 1.00 91.81 89 PHE A O 1
ATOM 736 N N . GLU A 1 90 ? -0.649 6.980 -13.802 1.00 92.94 90 GLU A N 1
ATOM 737 C CA . GLU A 1 90 ? -1.026 8.197 -13.090 1.00 92.94 90 GLU A CA 1
ATOM 738 C C . GLU A 1 90 ? -2.474 8.106 -12.591 1.00 92.94 90 GLU A C 1
ATOM 740 O O . GLU A 1 90 ? -3.394 7.806 -13.354 1.00 92.94 90 GLU A O 1
ATOM 745 N N . SER A 1 91 ? -2.675 8.355 -11.295 1.00 92.31 91 SER A N 1
ATOM 746 C CA . SER A 1 91 ? -3.978 8.297 -10.608 1.00 92.31 91 SER A CA 1
ATOM 747 C C . SER A 1 91 ? -4.727 6.951 -10.706 1.00 92.31 91 SER A C 1
ATOM 749 O O . SER A 1 91 ? -5.931 6.897 -10.460 1.00 92.31 91 SER A O 1
ATOM 751 N N . LYS A 1 92 ? -4.049 5.850 -11.071 1.00 93.06 92 LYS A N 1
ATOM 752 C CA . LYS A 1 92 ? -4.666 4.510 -11.201 1.00 93.06 92 LYS A CA 1
ATOM 753 C C . LYS A 1 92 ? -4.322 3.553 -10.064 1.00 93.06 92 LYS A C 1
ATOM 755 O O . LYS A 1 92 ?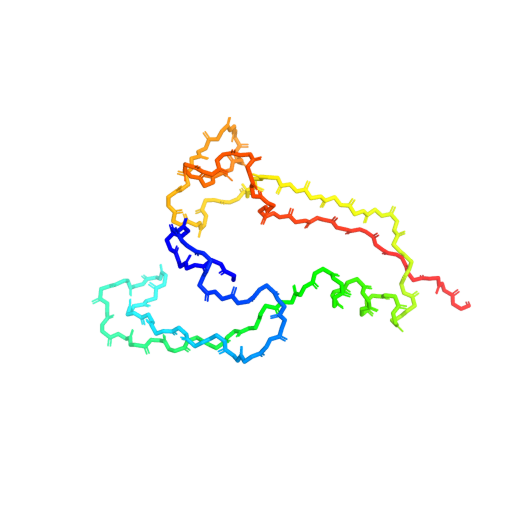 -4.970 2.514 -9.946 1.00 93.06 92 LYS A O 1
ATOM 760 N N . LEU A 1 93 ? -3.296 3.856 -9.270 1.00 92.69 93 LEU A N 1
ATOM 761 C CA . LEU A 1 93 ? -2.754 2.943 -8.264 1.00 92.69 93 LEU A CA 1
ATOM 762 C C . LEU A 1 93 ? -2.845 3.544 -6.859 1.00 92.69 93 LEU A C 1
ATOM 764 O O . LEU A 1 93 ? -2.415 4.682 -6.677 1.00 92.69 93 LEU A O 1
ATOM 768 N N . PRO A 1 94 ? -3.324 2.788 -5.854 1.00 93.75 94 PRO A N 1
ATOM 769 C CA . PRO A 1 94 ? -3.136 3.160 -4.460 1.00 93.75 94 PRO A CA 1
ATOM 770 C C . PRO A 1 94 ? -1.658 2.970 -4.101 1.00 93.75 94 PRO A C 1
ATOM 772 O O . PRO A 1 94 ? -1.136 1.855 -4.113 1.00 93.75 94 PRO A O 1
ATOM 775 N N . MET A 1 95 ? -0.974 4.071 -3.807 1.00 93.88 95 MET A N 1
ATOM 776 C CA . MET A 1 95 ? 0.460 4.083 -3.511 1.00 93.88 95 MET A CA 1
ATOM 777 C C . MET A 1 95 ? 0.724 3.991 -2.009 1.00 93.88 95 MET A C 1
ATOM 779 O O . MET A 1 95 ? 1.667 3.328 -1.581 1.00 93.88 95 MET A O 1
ATOM 783 N N . VAL A 1 96 ? -0.100 4.666 -1.202 1.00 95.62 96 VAL A N 1
ATOM 784 C CA . VAL A 1 96 ? 0.035 4.736 0.259 1.00 95.62 96 VAL A CA 1
ATOM 785 C C . VAL A 1 96 ? -1.350 4.749 0.895 1.00 95.62 96 VAL A C 1
ATOM 787 O O . VAL A 1 96 ? -2.290 5.292 0.325 1.00 95.62 96 VAL A O 1
ATOM 790 N N . TYR A 1 97 ? -1.479 4.204 2.102 1.00 96.94 97 TYR A N 1
ATOM 791 C CA . TYR A 1 97 ? -2.649 4.418 2.947 1.00 96.94 97 TYR A CA 1
ATOM 792 C C . TYR A 1 97 ? -2.235 4.958 4.318 1.00 96.94 97 TYR A C 1
ATOM 794 O O . TYR A 1 97 ? -1.128 4.712 4.798 1.00 96.94 97 TYR A O 1
ATOM 802 N N . ALA A 1 98 ? -3.138 5.688 4.962 1.00 97.38 98 ALA A N 1
ATOM 803 C CA . ALA A 1 98 ? -3.003 6.132 6.339 1.00 97.38 98 ALA A CA 1
ATOM 804 C C . ALA A 1 98 ? -4.228 5.701 7.135 1.00 97.38 98 ALA A C 1
ATOM 806 O O . ALA A 1 98 ? -5.353 5.709 6.634 1.00 97.38 98 ALA A O 1
ATOM 807 N N . LEU A 1 99 ? -4.014 5.351 8.398 1.00 97.62 99 LEU A N 1
ATOM 808 C CA . LEU A 1 99 ? -5.096 5.015 9.306 1.00 97.62 99 LEU A CA 1
ATOM 809 C C . LEU A 1 99 ? -4.830 5.549 10.701 1.00 97.62 99 LEU A C 1
ATOM 811 O O . LEU A 1 99 ? -3.684 5.710 11.119 1.00 97.62 99 LEU A O 1
ATOM 815 N N . ARG A 1 100 ? -5.913 5.780 11.431 1.00 97.62 100 ARG A N 1
ATOM 816 C CA . ARG A 1 100 ? -5.889 6.069 12.858 1.00 97.62 100 ARG A CA 1
ATOM 817 C C . ARG A 1 100 ? -6.824 5.100 13.549 1.00 97.62 100 ARG A C 1
ATOM 819 O O . ARG A 1 100 ? -7.968 4.945 13.132 1.00 97.62 100 ARG A O 1
ATOM 826 N N . ALA A 1 101 ? -6.346 4.476 14.613 1.00 97.00 101 ALA A N 1
ATOM 827 C CA . ALA A 1 101 ? -7.147 3.598 15.443 1.00 97.00 101 ALA A CA 1
ATOM 828 C C . ALA A 1 101 ? -6.879 3.886 16.919 1.00 97.00 101 ALA A C 1
ATOM 830 O O . ALA A 1 101 ? -5.783 4.311 17.293 1.00 97.00 101 ALA A O 1
ATOM 831 N N . LYS A 1 102 ? -7.881 3.643 17.756 1.00 96.56 102 LYS A N 1
ATOM 832 C CA . LYS A 1 102 ? -7.782 3.762 19.209 1.00 96.56 102 LYS A CA 1
ATOM 833 C C . LYS A 1 102 ? -8.087 2.428 19.862 1.00 96.56 102 LYS A C 1
ATOM 835 O O . LYS A 1 102 ? -8.905 1.659 19.370 1.00 96.56 102 LYS A O 1
ATOM 840 N N . LYS A 1 103 ? -7.454 2.175 20.999 1.00 95.19 103 LYS A N 1
ATOM 841 C CA . LYS A 1 103 ? -7.848 1.092 21.893 1.00 95.19 103 LYS A CA 1
ATOM 842 C C . LYS A 1 103 ? -8.602 1.716 23.053 1.00 95.19 103 LYS A C 1
ATOM 844 O O . LYS A 1 103 ? -8.069 2.618 23.703 1.00 95.19 103 LYS A O 1
ATOM 849 N N . GLU A 1 104 ? -9.837 1.286 23.277 1.00 84.94 104 GLU A N 1
ATOM 850 C CA . GLU A 1 104 ? -10.557 1.701 24.477 1.00 84.94 104 GLU A CA 1
ATOM 851 C C . GLU A 1 104 ? -9.801 1.175 25.703 1.00 84.94 104 GLU A C 1
ATOM 853 O O . GLU A 1 104 ? -9.295 0.047 25.706 1.00 84.94 104 GLU A O 1
ATOM 858 N N . LYS A 1 105 ? -9.632 2.036 26.711 1.00 73.94 105 LYS A N 1
ATOM 859 C CA . LYS A 1 105 ? -9.076 1.600 27.993 1.00 73.94 105 LYS A CA 1
ATO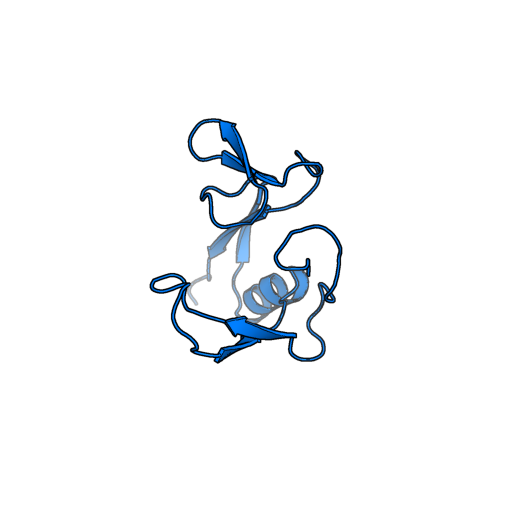M 860 C C . LYS A 1 105 ? -10.118 0.701 28.673 1.00 73.94 105 LYS A C 1
ATOM 862 O O . LYS A 1 105 ? -11.303 1.001 28.530 1.00 73.94 105 LYS A O 1
ATOM 867 N N . PRO A 1 106 ? -9.690 -0.375 29.354 1.00 66.69 106 PRO A N 1
ATOM 868 C CA . PRO A 1 106 ? -10.599 -1.205 30.136 1.00 66.69 106 PRO A CA 1
ATOM 869 C C . PRO A 1 106 ? -11.291 -0.405 31.244 1.00 66.69 106 PRO A C 1
ATOM 871 O O . PRO A 1 106 ? -10.708 0.612 31.697 1.00 66.69 106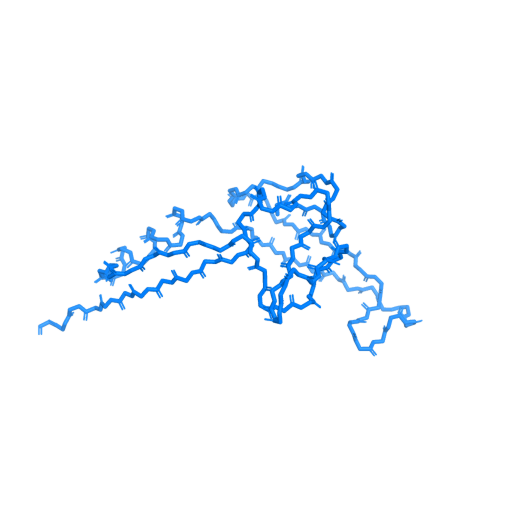 PRO A O 1
#